Protein AF-A0A1F8PX27-F1 (afdb_monomer_lite)

Sequence (86 aa):
MFLLASGKLQMSKHPTSRKINGQKVRRYTPVVVYFATFGIGLLSYVIGRIALGAYPHPIHWASGVVGAVVGYFAGWVWYRWRGDVI

Structure (mmCIF, N/CA/C/O backbone):
data_AF-A0A1F8PX27-F1
#
_entry.id   AF-A0A1F8PX27-F1
#
loop_
_atom_site.group_PDB
_atom_site.id
_atom_site.type_symbol
_atom_site.label_atom_id
_atom_site.label_alt_id
_atom_site.label_comp_id
_atom_site.label_asym_id
_atom_site.label_entity_id
_atom_site.label_seq_id
_atom_site.pdbx_PDB_ins_code
_atom_site.Cartn_x
_atom_site.Cartn_y
_atom_site.Cartn_z
_atom_site.occupancy
_atom_site.B_iso_or_equiv
_atom_site.auth_seq_id
_atom_site.auth_comp_id
_atom_site.auth_asym_id
_atom_site.auth_atom_id
_atom_site.pdbx_PDB_model_num
ATOM 1 N N . MET A 1 1 ? -12.146 -13.229 73.002 1.00 41.69 1 MET A N 1
ATOM 2 C CA . MET A 1 1 ? -13.218 -13.746 72.127 1.00 41.69 1 MET A CA 1
ATOM 3 C C . MET A 1 1 ? -13.016 -13.123 70.751 1.00 41.69 1 MET A C 1
ATOM 5 O O . MET A 1 1 ? -13.274 -11.943 70.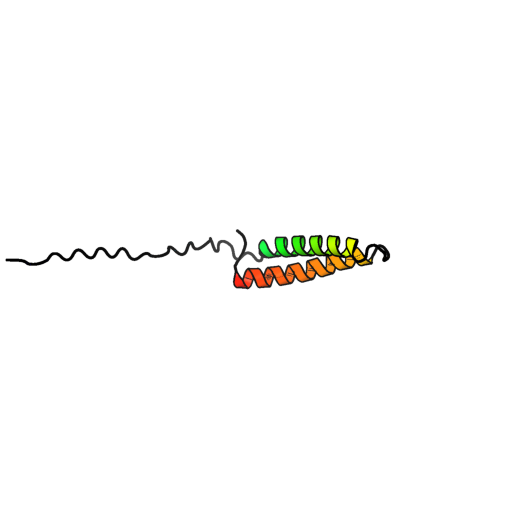574 1.00 41.69 1 MET A O 1
ATOM 9 N N . PHE A 1 2 ? -12.386 -13.875 69.847 1.00 46.12 2 PHE A N 1
ATOM 10 C CA . PHE A 1 2 ? -12.136 -13.508 68.449 1.00 46.12 2 PHE A CA 1
ATOM 11 C C . PHE A 1 2 ? -13.401 -13.768 67.619 1.00 46.12 2 PHE A C 1
ATOM 13 O O . PHE A 1 2 ? -13.920 -14.872 67.718 1.00 46.12 2 PHE A O 1
ATOM 20 N N . LEU A 1 3 ? -13.850 -12.819 66.788 1.00 48.81 3 LEU A N 1
ATOM 21 C CA . LEU A 1 3 ? -14.668 -13.059 65.579 1.00 48.81 3 LEU A CA 1
ATOM 22 C C . LEU A 1 3 ? -14.759 -11.737 64.779 1.00 48.81 3 LEU A C 1
ATOM 24 O O . LEU A 1 3 ? -15.423 -10.798 65.194 1.00 48.81 3 LEU A O 1
ATOM 28 N N . LEU A 1 4 ? -13.864 -11.521 63.806 1.00 51.38 4 LEU A N 1
ATOM 29 C CA . LEU A 1 4 ? -14.053 -11.780 62.364 1.00 51.38 4 LEU A CA 1
ATOM 30 C C . LEU A 1 4 ? -14.978 -10.765 61.665 1.00 51.38 4 LEU A C 1
ATOM 32 O O . LEU A 1 4 ? -16.151 -11.030 61.433 1.00 51.38 4 LEU A O 1
ATOM 36 N N . ALA A 1 5 ? -14.400 -9.653 61.204 1.00 54.22 5 ALA A N 1
ATOM 37 C CA . ALA A 1 5 ? -14.930 -8.906 60.065 1.00 54.22 5 ALA A CA 1
ATOM 38 C C . ALA A 1 5 ? -13.985 -9.118 58.871 1.00 54.22 5 ALA A C 1
ATOM 40 O O . ALA A 1 5 ? -12.966 -8.446 58.720 1.00 54.22 5 ALA A O 1
ATOM 41 N N . SER A 1 6 ? -14.298 -10.125 58.053 1.00 56.09 6 SER A N 1
ATOM 42 C CA . SER A 1 6 ? -13.608 -10.415 56.793 1.00 56.09 6 SER A CA 1
ATOM 43 C C . SER A 1 6 ? -13.949 -9.354 55.745 1.00 56.09 6 SER A C 1
ATOM 45 O O . SER A 1 6 ? -14.915 -9.491 55.002 1.00 56.09 6 SER A O 1
ATOM 47 N N . GLY A 1 7 ? -13.137 -8.303 55.651 1.00 50.88 7 GLY A N 1
ATOM 48 C CA . GLY A 1 7 ? -13.191 -7.336 54.554 1.00 50.88 7 GLY A CA 1
ATOM 49 C C . GLY A 1 7 ? -12.396 -7.811 53.337 1.00 50.88 7 GLY A C 1
ATOM 50 O O . GLY A 1 7 ? -11.327 -7.278 53.055 1.00 50.88 7 GLY A O 1
ATOM 51 N N . LYS A 1 8 ? -12.886 -8.814 52.597 1.00 53.91 8 LYS A N 1
ATOM 52 C CA . LYS A 1 8 ? -12.360 -9.133 51.256 1.00 53.91 8 LYS A CA 1
ATOM 53 C C . LYS A 1 8 ? -12.859 -8.076 50.263 1.00 53.91 8 LYS A C 1
ATOM 55 O O . LYS A 1 8 ? -13.843 -8.293 49.565 1.00 53.91 8 LYS A O 1
ATOM 60 N N . LEU A 1 9 ? -12.159 -6.949 50.156 1.00 56.59 9 LEU A N 1
ATOM 61 C CA . LEU A 1 9 ? -12.288 -6.062 48.997 1.00 56.59 9 LEU A CA 1
ATOM 62 C C . LEU A 1 9 ? -11.483 -6.657 47.836 1.00 56.59 9 LEU A C 1
ATOM 64 O O . LEU A 1 9 ? -10.388 -6.209 47.505 1.00 56.59 9 LEU A O 1
ATOM 68 N N . GLN A 1 10 ? -12.022 -7.714 47.225 1.00 59.97 10 GLN A N 1
ATOM 69 C CA . GLN A 1 10 ? -11.588 -8.123 45.894 1.00 59.97 10 GLN A CA 1
ATOM 70 C C . GLN A 1 10 ? -12.181 -7.133 44.895 1.00 59.97 10 GLN A C 1
ATOM 72 O O . GLN A 1 10 ? -13.276 -7.324 44.375 1.00 59.97 10 GLN A O 1
ATOM 77 N N . MET A 1 11 ? -11.448 -6.047 44.655 1.00 50.22 11 MET A N 1
ATOM 78 C CA . MET A 1 11 ? -11.686 -5.168 43.520 1.00 50.22 11 MET A CA 1
ATOM 79 C C . MET A 1 11 ? -11.438 -6.002 42.260 1.00 50.22 11 MET A C 1
ATOM 81 O O . MET A 1 11 ? -10.292 -6.234 41.867 1.00 50.22 11 MET A O 1
ATOM 85 N N . SER A 1 12 ? -12.509 -6.528 41.664 1.00 58.44 12 SER A N 1
ATOM 86 C CA . SER A 1 12 ? -12.438 -7.207 40.378 1.00 58.44 12 SER A CA 1
ATOM 87 C C . SER A 1 12 ? -11.803 -6.235 39.393 1.00 58.44 12 SER A C 1
ATOM 89 O O . SER A 1 12 ? -12.379 -5.183 39.102 1.00 58.44 12 SER A O 1
ATOM 91 N N . LYS A 1 13 ? -10.606 -6.561 38.897 1.00 58.50 13 LYS A N 1
ATOM 92 C CA . LYS A 1 13 ? -10.049 -5.907 37.718 1.00 58.50 13 LYS A CA 1
ATOM 93 C C . LYS A 1 13 ? -11.017 -6.202 36.586 1.00 58.50 13 LYS A C 1
ATOM 95 O O . LYS A 1 13 ? -10.921 -7.236 35.940 1.00 58.50 13 LYS A O 1
ATOM 100 N N . HIS A 1 14 ? -11.974 -5.312 36.382 1.00 51.38 14 HIS A N 1
ATOM 101 C CA . HIS A 1 14 ? -12.639 -5.227 35.108 1.00 51.38 14 HIS A CA 1
ATOM 102 C C . HIS A 1 14 ? -11.587 -4.593 34.200 1.00 51.38 14 HIS A C 1
ATOM 104 O O . HIS A 1 14 ? -11.280 -3.414 34.396 1.00 51.38 14 HIS A O 1
ATOM 110 N N . PRO A 1 15 ? -10.970 -5.316 33.243 1.00 58.44 15 PRO A N 1
ATOM 111 C CA . PRO A 1 15 ? -10.430 -4.610 32.108 1.00 58.44 15 PRO A CA 1
ATOM 112 C C . PRO A 1 15 ? -11.657 -3.927 31.520 1.00 58.44 15 PRO A C 1
ATOM 114 O O . PRO A 1 15 ? -12.565 -4.576 30.991 1.00 58.44 15 PRO A O 1
ATOM 117 N N . THR A 1 16 ? -11.758 -2.620 31.728 1.00 58.75 16 THR A N 1
ATOM 118 C CA . THR A 1 16 ? -12.606 -1.770 30.918 1.00 58.75 16 THR A CA 1
ATOM 119 C C . THR A 1 16 ? -12.084 -1.998 29.515 1.00 58.75 16 THR A C 1
ATOM 121 O O . THR A 1 16 ? -11.080 -1.423 29.100 1.00 58.75 16 THR A O 1
ATOM 124 N N . SER A 1 17 ? -12.706 -2.959 28.827 1.00 55.66 17 SER A N 1
ATOM 125 C CA . SER A 1 17 ? -12.579 -3.139 27.399 1.00 55.66 17 SER A CA 1
ATOM 126 C C . SER A 1 17 ? -12.946 -1.780 26.849 1.00 55.66 17 SER A C 1
ATOM 128 O O . SER A 1 17 ? -14.106 -1.364 26.890 1.00 55.66 17 SER A O 1
ATOM 130 N N . ARG A 1 18 ? -11.910 -1.021 26.496 1.00 53.34 18 ARG A N 1
ATOM 131 C CA . ARG A 1 18 ? -12.039 0.263 25.844 1.00 53.34 18 ARG A CA 1
ATOM 132 C C . ARG A 1 18 ? -12.737 -0.082 24.542 1.00 53.34 18 ARG A C 1
ATOM 134 O O . ARG A 1 18 ? -12.090 -0.518 23.596 1.00 53.34 18 ARG A O 1
ATOM 141 N N . LYS A 1 19 ? -14.069 0.015 24.535 1.00 50.72 19 LYS A N 1
ATOM 142 C CA . LYS A 1 19 ? -14.869 0.031 23.319 1.00 50.72 19 LYS A CA 1
ATOM 143 C C . LYS A 1 19 ? -14.368 1.253 22.568 1.00 50.72 19 LYS A C 1
ATOM 145 O O . LYS A 1 19 ? -14.828 2.367 22.809 1.00 50.72 19 LYS A O 1
ATOM 150 N N . ILE A 1 20 ? -13.348 1.045 21.736 1.00 58.22 20 ILE A N 1
ATOM 151 C CA . ILE A 1 20 ? -12.988 1.990 20.694 1.00 58.22 20 ILE A CA 1
ATOM 152 C C . ILE A 1 20 ? -14.284 2.187 19.930 1.00 58.22 20 ILE A C 1
ATOM 154 O O . ILE A 1 20 ? -14.957 1.224 19.555 1.00 58.22 20 ILE A O 1
ATOM 158 N N . ASN A 1 21 ? -14.707 3.443 19.914 1.00 47.44 21 ASN A N 1
ATOM 159 C CA . ASN A 1 21 ? -16.000 3.891 19.451 1.00 47.44 21 ASN A CA 1
ATOM 160 C C . ASN A 1 21 ? -16.329 3.206 18.119 1.00 47.44 21 ASN A C 1
ATOM 162 O O . ASN A 1 21 ? -15.797 3.576 17.081 1.00 47.44 21 ASN A O 1
ATOM 166 N N . GLY A 1 22 ? -17.264 2.252 18.136 1.00 50.44 22 GLY A N 1
ATOM 167 C CA . GLY A 1 22 ? -17.941 1.746 16.939 1.00 50.44 22 GLY A CA 1
ATOM 168 C C . GLY A 1 22 ? -18.879 2.804 16.352 1.00 50.44 22 GLY A C 1
ATOM 169 O O . GLY A 1 22 ? -20.013 2.501 15.982 1.00 50.44 22 GLY A O 1
ATOM 170 N N . GLN A 1 23 ? -18.464 4.073 16.361 1.00 48.72 23 GLN A N 1
ATOM 171 C CA . GLN A 1 23 ? -19.273 5.184 15.908 1.00 48.72 23 GLN A CA 1
ATOM 172 C C . GLN A 1 23 ? -19.125 5.339 14.400 1.00 48.72 23 GLN A C 1
ATOM 174 O O . GLN A 1 23 ? -18.107 5.783 13.884 1.00 48.72 23 GLN A O 1
ATOM 179 N N . LYS A 1 24 ? -20.249 5.025 13.752 1.00 44.75 24 LYS A N 1
ATOM 180 C CA . LYS A 1 24 ? -20.587 5.135 12.332 1.00 44.75 24 LYS A CA 1
ATOM 181 C C . LYS A 1 24 ? -20.145 3.960 11.474 1.00 44.75 24 LYS A C 1
ATOM 183 O O . LYS A 1 24 ? -19.228 4.042 10.668 1.00 44.75 24 LYS A O 1
ATOM 188 N N . VAL A 1 25 ? -21.005 2.942 11.516 1.00 52.03 25 VAL A N 1
ATOM 189 C CA . VAL A 1 25 ? -21.441 2.141 10.361 1.00 52.03 25 VAL A CA 1
ATOM 190 C C . VAL A 1 25 ? -21.926 3.083 9.244 1.00 52.03 25 VAL A C 1
ATOM 192 O O . VAL A 1 25 ? -23.111 3.233 8.966 1.00 52.03 25 VAL A O 1
ATOM 195 N N . ARG A 1 26 ? -21.005 3.808 8.627 1.00 52.84 26 ARG A N 1
ATOM 196 C CA . ARG A 1 26 ? -21.189 4.438 7.327 1.00 52.84 26 ARG A CA 1
ATOM 197 C C . ARG A 1 26 ? -20.296 3.624 6.402 1.00 52.84 26 ARG A C 1
ATOM 199 O O . ARG A 1 26 ? -19.226 3.209 6.828 1.00 52.84 26 ARG A O 1
ATOM 206 N N . ARG A 1 27 ? -20.797 3.294 5.208 1.00 62.94 27 ARG A N 1
ATOM 207 C CA . ARG A 1 27 ? -20.189 2.386 4.215 1.00 62.94 27 ARG A CA 1
ATOM 208 C C . ARG A 1 27 ? -18.835 2.897 3.689 1.00 62.94 27 ARG A C 1
ATOM 210 O O . ARG A 1 27 ? -18.685 3.157 2.500 1.00 62.94 27 ARG A O 1
ATOM 217 N N . TYR A 1 28 ? -17.880 3.117 4.572 1.00 77.19 28 TYR A N 1
ATOM 218 C CA . TYR A 1 28 ? -16.558 3.603 4.262 1.00 77.19 28 TYR A CA 1
ATOM 219 C C . TYR A 1 28 ? -15.587 2.454 4.377 1.00 77.19 28 TYR A C 1
ATOM 221 O O . TYR A 1 28 ? -15.610 1.692 5.342 1.00 77.19 28 TYR A O 1
ATOM 229 N N . THR A 1 29 ? -14.747 2.339 3.359 1.00 88.88 29 THR A N 1
ATOM 230 C CA . THR A 1 29 ? -13.568 1.488 3.401 1.00 88.88 29 THR A CA 1
ATOM 231 C C . THR A 1 29 ? -12.742 1.858 4.648 1.00 88.88 29 THR A C 1
ATOM 233 O O . THR A 1 29 ? -12.498 3.052 4.846 1.00 88.88 29 THR A O 1
ATOM 236 N N . PRO A 1 30 ? -12.341 0.888 5.491 1.00 91.25 30 PRO A N 1
ATOM 237 C CA . PRO A 1 30 ? -11.534 1.134 6.688 1.00 91.25 30 PRO A CA 1
ATOM 238 C C . PRO A 1 30 ? -10.234 1.877 6.370 1.00 91.25 30 PRO A C 1
ATOM 240 O O . PRO A 1 30 ? -9.638 1.668 5.308 1.00 91.25 30 PRO A O 1
ATOM 243 N N . VAL A 1 31 ? -9.753 2.706 7.296 1.00 93.38 31 VAL A N 1
ATOM 244 C CA . VAL A 1 31 ? -8.550 3.526 7.089 1.00 93.38 31 VAL A CA 1
ATOM 245 C C . VAL A 1 31 ? -7.316 2.656 6.856 1.00 93.38 31 VAL A C 1
ATOM 247 O O . VAL A 1 31 ? -6.518 2.929 5.956 1.00 93.38 31 VAL A O 1
ATOM 250 N N . VAL A 1 32 ? -7.210 1.543 7.582 1.00 93.88 32 VAL A N 1
ATOM 251 C CA . VAL A 1 32 ? -6.143 0.551 7.413 1.00 93.88 32 VAL A CA 1
ATOM 252 C C . VAL A 1 32 ? -6.038 0.016 5.983 1.00 93.88 32 VAL A C 1
ATOM 254 O O . VAL A 1 32 ? -4.934 -0.244 5.508 1.00 93.88 32 VAL A O 1
ATOM 257 N N . VAL A 1 33 ? -7.157 -0.099 5.262 1.00 94.75 33 VAL A N 1
ATOM 258 C CA . VAL A 1 33 ? -7.167 -0.581 3.874 1.00 94.75 33 VAL A CA 1
ATOM 259 C C . VAL A 1 33 ? -6.524 0.443 2.944 1.00 94.75 33 VAL A C 1
ATOM 261 O O . VAL A 1 33 ? -5.753 0.055 2.068 1.00 94.75 33 VAL A O 1
ATOM 264 N N . TYR A 1 34 ? -6.766 1.742 3.146 1.00 94.94 34 TYR A N 1
ATOM 265 C CA . TYR A 1 34 ? -6.103 2.791 2.364 1.00 94.94 34 TYR A CA 1
ATOM 266 C C . TYR A 1 34 ? -4.595 2.811 2.615 1.00 94.94 34 TYR A C 1
ATOM 268 O O . TYR A 1 34 ? -3.819 2.843 1.660 1.00 94.94 34 TYR A O 1
ATOM 276 N N . PHE A 1 35 ? -4.178 2.726 3.882 1.00 95.94 35 PHE A N 1
ATOM 277 C CA . PHE A 1 35 ? -2.758 2.664 4.233 1.00 95.94 35 PHE A CA 1
ATOM 278 C C . PHE A 1 35 ? -2.075 1.421 3.661 1.00 95.94 35 PHE A C 1
ATOM 280 O O . PHE A 1 35 ? -0.987 1.534 3.101 1.00 95.94 35 PHE A O 1
ATOM 287 N N . ALA A 1 36 ? -2.713 0.252 3.741 1.00 96.25 36 ALA A N 1
ATOM 288 C CA . ALA A 1 36 ? -2.176 -0.981 3.174 1.00 96.25 36 ALA A CA 1
ATOM 289 C C . ALA A 1 36 ? -2.076 -0.913 1.642 1.00 96.25 36 ALA A C 1
ATOM 291 O O . ALA A 1 36 ? -1.035 -1.248 1.081 1.00 96.25 36 ALA A O 1
ATOM 292 N N . THR A 1 37 ? -3.119 -0.419 0.968 1.00 97.25 37 THR A N 1
ATOM 293 C CA . THR A 1 37 ? -3.149 -0.246 -0.495 1.00 97.25 37 THR A CA 1
ATOM 294 C C . THR A 1 37 ? -2.030 0.682 -0.960 1.00 97.25 37 THR A C 1
ATOM 296 O O . THR A 1 37 ? -1.256 0.326 -1.847 1.00 97.25 37 THR A O 1
ATOM 299 N N . PHE A 1 38 ? -1.912 1.859 -0.341 1.00 96.94 38 PHE A N 1
ATOM 300 C CA . PHE A 1 38 ? -0.905 2.845 -0.717 1.00 96.94 38 PHE A CA 1
ATOM 301 C C . PHE A 1 38 ? 0.511 2.380 -0.363 1.00 96.94 38 PHE A C 1
ATOM 303 O O . PHE A 1 38 ? 1.407 2.455 -1.198 1.00 96.94 38 PHE A O 1
ATOM 310 N N . GLY A 1 39 ? 0.708 1.848 0.846 1.00 96.69 39 GLY A N 1
ATOM 311 C CA . GLY A 1 39 ? 2.008 1.377 1.317 1.00 96.69 39 GLY A CA 1
ATOM 312 C C . GLY A 1 39 ? 2.549 0.220 0.480 1.00 96.69 39 GLY A C 1
ATOM 313 O O . GLY A 1 39 ? 3.671 0.293 -0.017 1.00 96.69 39 GLY A O 1
ATOM 314 N N . ILE A 1 40 ? 1.744 -0.826 0.267 1.00 97.31 40 ILE A N 1
ATOM 315 C CA . ILE A 1 40 ? 2.160 -2.002 -0.512 1.00 97.31 40 ILE A CA 1
ATOM 316 C C . ILE A 1 40 ? 2.266 -1.656 -2.001 1.00 97.31 40 ILE A C 1
ATOM 318 O O . ILE A 1 40 ? 3.212 -2.100 -2.652 1.00 97.31 40 ILE A O 1
ATOM 322 N N . GLY A 1 41 ? 1.364 -0.832 -2.543 1.00 96.56 41 GLY A N 1
ATOM 323 C CA . GLY A 1 41 ? 1.439 -0.358 -3.927 1.00 96.56 41 GLY A CA 1
ATOM 324 C C . GLY A 1 41 ? 2.716 0.432 -4.209 1.00 96.56 41 GLY A C 1
ATOM 325 O O . GLY A 1 41 ? 3.448 0.112 -5.146 1.00 96.56 41 GLY A O 1
ATOM 326 N N . LEU A 1 42 ? 3.040 1.410 -3.357 1.00 95.75 42 LEU A N 1
ATOM 327 C CA . LEU A 1 42 ? 4.260 2.205 -3.492 1.00 95.75 42 LEU A CA 1
ATOM 328 C C . LEU A 1 42 ? 5.517 1.346 -3.312 1.00 95.75 42 LEU A C 1
ATOM 330 O O . LEU A 1 42 ? 6.445 1.441 -4.114 1.00 95.75 42 LEU A O 1
ATOM 334 N N . LEU A 1 43 ? 5.537 0.471 -2.304 1.00 96.31 43 LEU A N 1
ATOM 335 C CA . LEU A 1 43 ? 6.659 -0.436 -2.072 1.00 96.31 43 LEU A CA 1
ATOM 336 C C . LEU A 1 43 ? 6.888 -1.365 -3.274 1.00 96.31 43 LEU A C 1
ATOM 338 O O . LEU A 1 43 ? 8.020 -1.529 -3.723 1.00 96.31 43 LEU A O 1
ATOM 342 N N . SER A 1 44 ? 5.818 -1.916 -3.848 1.00 93.75 44 SER A N 1
ATOM 343 C CA . SER A 1 44 ? 5.890 -2.796 -5.022 1.00 93.75 44 SER A CA 1
ATOM 344 C C . SER A 1 44 ? 6.321 -2.053 -6.288 1.00 93.75 44 SER A C 1
ATOM 346 O O . SER A 1 44 ? 7.013 -2.621 -7.135 1.00 93.75 44 SER A O 1
ATOM 348 N N . TYR A 1 45 ? 5.958 -0.775 -6.423 1.00 90.94 45 TYR A N 1
ATOM 349 C CA . TYR A 1 45 ? 6.480 0.087 -7.482 1.00 90.94 45 TYR A CA 1
ATOM 350 C C . TYR A 1 45 ? 7.992 0.298 -7.333 1.00 90.94 45 TYR A C 1
ATOM 352 O O . TYR A 1 45 ? 8.733 0.099 -8.293 1.00 90.94 45 TYR A O 1
ATOM 360 N N . VAL A 1 46 ? 8.471 0.637 -6.130 1.00 93.19 46 VAL A N 1
ATOM 361 C CA . VAL A 1 46 ? 9.909 0.828 -5.865 1.00 93.19 46 VAL A CA 1
ATOM 362 C C . VAL A 1 46 ? 10.688 -0.458 -6.142 1.00 93.19 46 VAL A C 1
ATOM 364 O O . VAL A 1 46 ? 11.688 -0.427 -6.859 1.00 93.19 46 VAL A O 1
ATOM 367 N N . ILE A 1 47 ? 10.199 -1.599 -5.653 1.00 91.00 47 ILE A N 1
ATOM 368 C CA . ILE A 1 47 ? 10.809 -2.907 -5.921 1.00 91.00 47 ILE A CA 1
ATOM 369 C C . ILE A 1 47 ? 10.801 -3.205 -7.423 1.00 91.00 47 ILE A C 1
ATOM 371 O O . ILE A 1 47 ? 11.824 -3.607 -7.971 1.00 91.00 47 ILE A O 1
ATOM 375 N N . GLY A 1 48 ? 9.688 -2.956 -8.116 1.00 89.25 48 GLY A N 1
ATOM 376 C CA . GLY A 1 48 ? 9.595 -3.145 -9.563 1.00 89.25 48 GLY A CA 1
ATOM 377 C C . GLY A 1 48 ? 10.549 -2.248 -10.347 1.00 89.25 48 GLY A C 1
ATOM 378 O O . GLY A 1 48 ? 11.124 -2.691 -11.332 1.00 89.25 48 GLY A O 1
ATOM 379 N N . ARG A 1 49 ? 10.793 -1.013 -9.900 1.00 87.50 49 ARG A N 1
ATOM 380 C CA . ARG A 1 49 ? 11.788 -0.121 -10.516 1.00 87.50 49 ARG A CA 1
ATOM 381 C C . ARG A 1 49 ? 13.211 -0.653 -10.376 1.00 87.50 49 ARG A C 1
ATOM 383 O O . ARG A 1 49 ? 13.992 -0.498 -11.307 1.00 87.50 49 ARG A O 1
ATOM 390 N N . ILE A 1 50 ? 13.537 -1.275 -9.245 1.00 89.44 50 ILE A N 1
ATOM 391 C CA . ILE A 1 50 ? 14.863 -1.858 -9.000 1.00 89.44 50 ILE A CA 1
ATOM 392 C C . ILE A 1 50 ? 15.021 -3.169 -9.784 1.00 89.44 50 ILE A C 1
ATOM 394 O O . ILE A 1 50 ? 16.002 -3.347 -10.498 1.00 89.44 50 ILE A O 1
ATOM 398 N N . ALA A 1 51 ? 14.045 -4.073 -9.686 1.00 85.94 51 ALA A N 1
ATOM 399 C CA . ALA A 1 51 ? 14.123 -5.415 -10.262 1.00 85.94 51 ALA A CA 1
ATOM 400 C C . ALA A 1 51 ? 13.843 -5.454 -11.775 1.00 85.94 51 ALA A 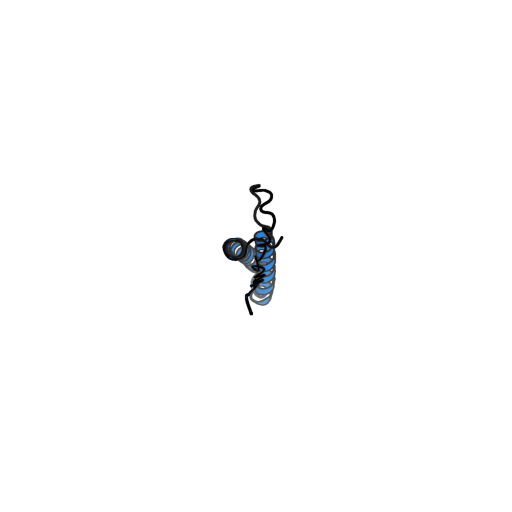C 1
ATOM 402 O O . ALA A 1 51 ? 14.420 -6.266 -12.493 1.00 85.94 51 ALA A O 1
ATOM 403 N N . LEU A 1 52 ? 12.957 -4.584 -12.269 1.00 81.62 52 LEU A N 1
ATOM 404 C CA . LEU A 1 52 ? 12.491 -4.545 -13.662 1.00 81.62 52 LEU A CA 1
ATOM 405 C C . LEU A 1 52 ? 12.948 -3.264 -14.374 1.00 81.62 52 LEU A C 1
ATOM 407 O O . LEU A 1 52 ? 12.372 -2.881 -15.391 1.00 81.62 52 LEU A O 1
ATOM 411 N N . GLY A 1 53 ? 13.974 -2.586 -13.848 1.00 71.25 53 GLY A N 1
ATOM 412 C CA . GLY A 1 53 ? 14.504 -1.340 -14.410 1.00 71.25 53 GLY A CA 1
ATOM 413 C C . GLY A 1 53 ? 15.126 -1.498 -15.803 1.00 71.25 53 GLY A C 1
ATOM 414 O O 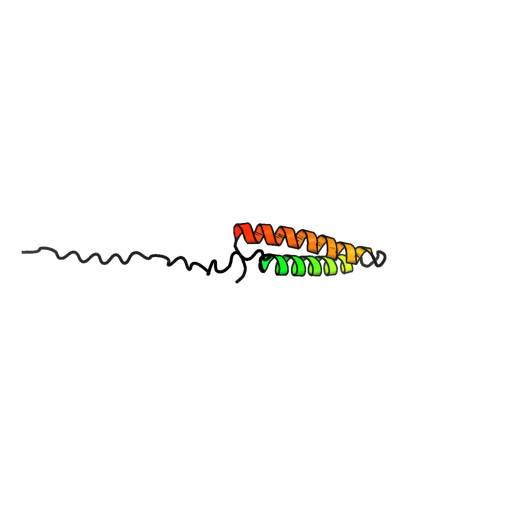. GLY A 1 53 ? 15.154 -0.538 -16.565 1.00 71.25 53 GLY A O 1
ATOM 415 N N . ALA A 1 54 ? 15.567 -2.709 -16.157 1.00 74.88 54 ALA A N 1
ATOM 416 C CA . ALA A 1 54 ? 16.089 -3.040 -17.485 1.00 74.88 54 ALA A CA 1
ATOM 417 C C . ALA A 1 54 ? 14.988 -3.288 -18.538 1.00 74.88 54 ALA A C 1
ATOM 419 O O . ALA A 1 54 ? 15.279 -3.345 -19.731 1.00 74.88 54 ALA A O 1
ATOM 420 N N . TYR A 1 55 ? 13.731 -3.445 -18.109 1.00 72.88 55 TYR A N 1
ATOM 421 C CA . TYR A 1 55 ? 12.584 -3.680 -18.984 1.00 72.88 55 TYR A CA 1
ATOM 422 C C . TYR A 1 55 ? 11.876 -2.360 -19.328 1.00 72.88 55 TYR A C 1
ATOM 424 O O . TYR A 1 55 ? 11.937 -1.402 -18.553 1.00 72.88 55 TYR A O 1
ATOM 432 N N . PRO A 1 56 ? 11.200 -2.278 -20.490 1.00 73.00 56 PRO A N 1
ATOM 433 C CA . PRO A 1 56 ? 10.575 -1.046 -20.953 1.00 73.00 56 PRO A CA 1
ATOM 434 C C . PRO A 1 56 ? 9.568 -0.475 -19.948 1.00 73.00 56 PRO A C 1
ATOM 436 O O . PRO A 1 56 ? 8.966 -1.192 -19.141 1.00 73.00 56 PRO A O 1
ATOM 439 N N . HIS A 1 57 ? 9.373 0.844 -20.042 1.00 66.38 57 HIS A N 1
ATOM 440 C CA . HIS A 1 57 ? 8.681 1.659 -19.046 1.00 66.38 57 HIS A CA 1
ATOM 441 C C . HIS A 1 57 ? 7.293 1.195 -18.548 1.00 66.38 57 HIS A C 1
ATOM 443 O O . HIS A 1 57 ? 6.977 1.529 -17.411 1.00 66.38 57 HIS A O 1
ATOM 449 N N . PRO A 1 58 ? 6.465 0.407 -19.270 1.00 76.50 58 PRO A N 1
ATOM 450 C CA . PRO A 1 58 ? 5.156 -0.021 -18.756 1.00 76.50 58 PRO A CA 1
ATOM 451 C C . PRO A 1 58 ? 5.205 -0.983 -17.556 1.00 76.50 58 PRO A C 1
ATOM 453 O O . PRO A 1 58 ? 4.283 -1.011 -16.741 1.00 76.50 58 PRO A O 1
ATOM 456 N N . ILE A 1 59 ? 6.260 -1.792 -17.430 1.00 78.38 59 ILE A N 1
ATOM 457 C CA . ILE A 1 59 ? 6.251 -2.966 -16.540 1.00 78.38 59 ILE A CA 1
ATOM 458 C C . ILE A 1 59 ? 6.373 -2.596 -15.055 1.00 78.38 59 ILE A C 1
ATOM 460 O O . ILE A 1 59 ? 5.719 -3.200 -14.206 1.00 78.38 59 ILE A O 1
ATOM 464 N N . HIS A 1 60 ? 7.150 -1.572 -14.715 1.00 78.88 60 HIS A N 1
ATOM 465 C CA . HIS A 1 60 ? 7.277 -1.134 -13.321 1.00 78.88 60 HIS A CA 1
ATOM 466 C C . HIS A 1 60 ? 6.029 -0.391 -12.818 1.00 78.88 60 HIS A C 1
ATOM 468 O O . HIS A 1 60 ? 5.763 -0.396 -11.621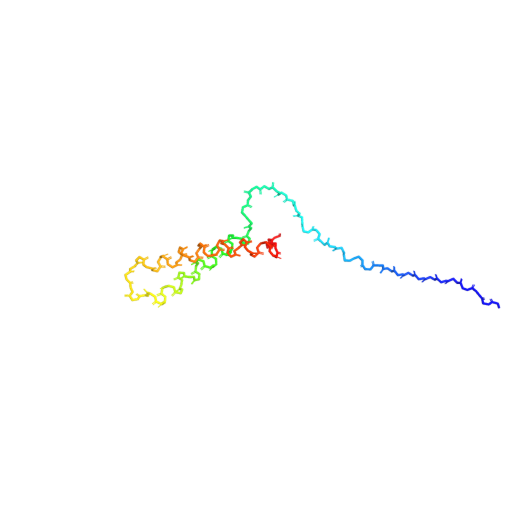 1.00 78.88 60 HIS A O 1
ATOM 474 N N . TRP A 1 61 ? 5.203 0.179 -13.703 1.00 85.62 61 TRP A N 1
ATOM 475 C CA . TRP A 1 61 ? 3.869 0.652 -13.309 1.00 85.62 61 TRP A CA 1
ATOM 476 C C . TRP A 1 61 ? 2.943 -0.517 -12.972 1.00 85.62 61 TRP A C 1
ATOM 478 O O . TRP A 1 61 ? 2.196 -0.446 -11.996 1.00 85.62 61 TRP A O 1
ATOM 488 N N . ALA A 1 62 ? 3.038 -1.618 -13.727 1.00 89.75 62 ALA A N 1
ATOM 489 C CA . ALA A 1 62 ? 2.247 -2.816 -13.469 1.00 89.75 62 ALA A CA 1
ATOM 490 C C . ALA A 1 62 ? 2.536 -3.408 -12.081 1.00 89.75 62 ALA A C 1
ATOM 492 O O . ALA A 1 62 ? 1.598 -3.798 -11.391 1.00 89.75 62 ALA A O 1
ATOM 493 N N . SER A 1 63 ? 3.791 -3.406 -11.615 1.00 90.25 63 SER A N 1
ATOM 494 C CA . SER A 1 63 ? 4.106 -3.876 -10.256 1.00 90.25 63 SER A CA 1
ATOM 495 C C . SER A 1 63 ? 3.470 -3.00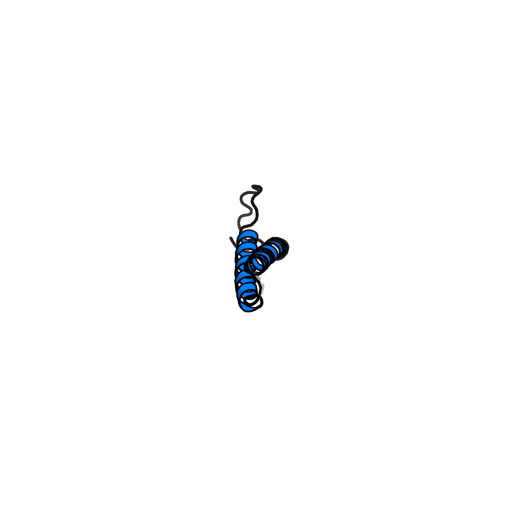4 -9.168 1.00 90.25 63 SER A C 1
ATOM 497 O O . SER A 1 63 ? 3.020 -3.532 -8.154 1.00 90.25 63 SER A O 1
ATOM 499 N N . GLY A 1 64 ? 3.368 -1.689 -9.387 1.00 92.12 64 GLY A N 1
ATOM 500 C CA . GLY A 1 64 ? 2.642 -0.782 -8.496 1.00 92.12 64 GLY A CA 1
ATOM 501 C C . GLY A 1 64 ? 1.144 -1.091 -8.437 1.00 92.12 64 GLY A C 1
ATOM 502 O O . GLY A 1 64 ? 0.572 -1.159 -7.350 1.00 92.12 64 GLY A O 1
ATOM 503 N N . VAL A 1 65 ? 0.518 -1.354 -9.590 1.00 94.69 65 VAL A N 1
ATOM 504 C CA . VAL A 1 65 ? -0.903 -1.742 -9.673 1.00 94.69 65 VAL A CA 1
ATOM 505 C C . VAL A 1 65 ? -1.147 -3.087 -8.988 1.00 94.69 65 VAL A C 1
ATOM 507 O O . VAL A 1 65 ? -2.046 -3.196 -8.158 1.00 94.69 65 VAL A O 1
ATOM 510 N N . VAL A 1 66 ? -0.320 -4.096 -9.279 1.00 95.31 66 VAL A N 1
ATOM 511 C CA . VAL A 1 66 ? -0.397 -5.414 -8.630 1.00 95.31 66 VAL A CA 1
ATOM 512 C C . VAL A 1 66 ? -0.219 -5.271 -7.119 1.00 95.31 66 VAL A C 1
ATOM 514 O O . VAL A 1 66 ? -1.012 -5.814 -6.353 1.00 95.31 66 VAL A O 1
ATOM 517 N N . GLY A 1 67 ? 0.759 -4.477 -6.680 1.00 96.75 67 GLY A N 1
ATOM 518 C CA . GLY A 1 67 ? 0.975 -4.174 -5.270 1.00 96.75 67 GLY A CA 1
ATOM 519 C C . GLY A 1 67 ? -0.224 -3.502 -4.608 1.00 96.75 67 GLY A C 1
ATOM 520 O O . GLY A 1 67 ? -0.598 -3.881 -3.504 1.00 96.75 67 GLY A O 1
ATOM 521 N N . ALA A 1 68 ? -0.873 -2.548 -5.277 1.00 96.94 68 ALA A N 1
ATOM 522 C CA . ALA A 1 68 ? -2.065 -1.889 -4.751 1.00 96.94 68 ALA A CA 1
ATOM 523 C C . ALA A 1 68 ? -3.236 -2.873 -4.595 1.00 96.94 68 ALA A C 1
ATOM 525 O O . ALA A 1 68 ? -3.904 -2.873 -3.563 1.00 96.94 68 ALA A O 1
ATOM 526 N N . VAL A 1 69 ? -3.446 -3.763 -5.571 1.00 97.94 69 VAL A N 1
ATOM 527 C CA . VAL A 1 69 ? -4.465 -4.822 -5.485 1.00 97.94 69 VAL A CA 1
ATOM 528 C C . VAL A 1 69 ? -4.179 -5.747 -4.301 1.00 97.94 69 VAL A C 1
ATOM 530 O O . VAL A 1 69 ? -5.063 -5.985 -3.478 1.00 97.94 69 VAL A O 1
ATOM 533 N N . VAL A 1 70 ? -2.935 -6.214 -4.158 1.00 97.94 70 VAL A N 1
ATOM 534 C CA . VAL A 1 70 ? -2.515 -7.029 -3.007 1.00 97.94 70 VAL A CA 1
ATOM 535 C C . VAL A 1 70 ? -2.718 -6.265 -1.697 1.00 97.94 70 VAL A C 1
ATOM 537 O O . VAL A 1 70 ? -3.254 -6.821 -0.740 1.00 97.94 70 VAL A O 1
ATOM 540 N N . GLY A 1 71 ? -2.352 -4.984 -1.659 1.00 97.75 71 GLY A N 1
ATOM 541 C CA . GLY A 1 71 ? -2.491 -4.133 -0.484 1.00 97.75 71 GLY A CA 1
ATOM 542 C C . GLY A 1 71 ? -3.938 -3.902 -0.063 1.00 97.75 71 GLY A C 1
ATOM 543 O O . GLY A 1 71 ? -4.228 -3.912 1.131 1.00 97.75 71 GLY A O 1
ATOM 544 N N . TYR A 1 72 ? -4.859 -3.789 -1.019 1.00 97.19 72 TYR A N 1
ATOM 545 C CA . TYR A 1 72 ? -6.290 -3.704 -0.745 1.00 97.19 72 TYR A CA 1
ATOM 546 C C . TYR A 1 72 ? -6.796 -4.954 -0.015 1.00 97.19 72 TYR A C 1
ATOM 548 O O . TYR A 1 72 ? -7.399 -4.850 1.056 1.00 97.19 72 TYR A O 1
ATOM 556 N N . PHE A 1 73 ? -6.501 -6.146 -0.543 1.00 97.44 73 PHE A N 1
ATOM 557 C CA . PHE A 1 73 ? -6.909 -7.401 0.095 1.00 97.44 73 PHE A CA 1
ATOM 558 C C . PHE A 1 73 ? -6.208 -7.622 1.438 1.00 97.44 73 PHE A C 1
ATOM 560 O O . PHE A 1 73 ? -6.862 -7.989 2.414 1.00 97.44 73 PHE A O 1
ATOM 567 N N . ALA A 1 74 ? -4.905 -7.344 1.521 1.00 96.75 74 ALA A N 1
ATOM 568 C CA . ALA A 1 74 ? -4.143 -7.439 2.764 1.00 96.75 74 ALA A CA 1
ATOM 569 C C . ALA A 1 74 ? -4.709 -6.510 3.847 1.00 96.75 74 ALA A C 1
ATOM 571 O O . ALA A 1 74 ? -4.849 -6.919 4.999 1.00 96.75 74 ALA A O 1
ATOM 572 N N . GLY A 1 75 ? -5.110 -5.293 3.472 1.00 96.31 75 GLY A N 1
ATOM 573 C CA . GLY A 1 75 ? -5.775 -4.349 4.361 1.00 96.31 75 GLY A CA 1
ATOM 574 C C . GLY A 1 75 ? -7.090 -4.889 4.920 1.00 96.31 75 GLY A C 1
ATOM 575 O O . GLY A 1 75 ? -7.349 -4.752 6.114 1.00 96.31 75 GLY A O 1
ATOM 576 N N . TRP A 1 76 ? -7.905 -5.553 4.095 1.00 95.38 76 TRP A N 1
ATOM 577 C CA . TRP A 1 76 ? -9.153 -6.176 4.552 1.00 95.38 76 TRP A CA 1
ATOM 578 C C . TRP A 1 76 ? -8.918 -7.370 5.475 1.00 95.38 76 TRP A C 1
ATOM 580 O O . TRP A 1 76 ? -9.603 -7.503 6.491 1.00 95.38 76 TRP A O 1
ATOM 590 N N . VAL A 1 77 ? -7.942 -8.222 5.153 1.00 96.50 77 VAL A N 1
ATOM 591 C CA . VAL A 1 77 ? -7.547 -9.348 6.014 1.00 96.50 77 VAL A CA 1
ATOM 592 C C . VAL A 1 77 ? -7.051 -8.831 7.364 1.00 96.50 77 VAL A C 1
ATOM 594 O O . VAL A 1 77 ? -7.484 -9.316 8.409 1.00 96.50 77 VAL A O 1
ATOM 597 N N . TRP A 1 78 ? -6.214 -7.791 7.358 1.00 95.06 78 TRP A N 1
ATOM 598 C CA . TRP A 1 78 ? -5.748 -7.146 8.581 1.00 95.06 78 TRP A CA 1
ATOM 599 C C . TRP A 1 78 ? -6.906 -6.563 9.388 1.00 95.06 78 TRP A C 1
ATOM 601 O O . TRP A 1 78 ? -7.037 -6.863 10.576 1.00 95.06 78 TRP A O 1
ATOM 611 N N . TYR A 1 79 ? -7.778 -5.785 8.743 1.00 93.94 79 TYR A N 1
ATOM 612 C CA . TYR A 1 79 ? -8.958 -5.201 9.375 1.00 93.94 79 TYR A CA 1
ATOM 613 C C . TYR A 1 79 ? -9.819 -6.271 10.054 1.00 93.94 79 TYR A C 1
ATOM 615 O O . TYR A 1 79 ? -10.269 -6.094 11.186 1.00 93.94 79 TYR A O 1
ATOM 623 N N . ARG A 1 80 ? -9.986 -7.430 9.407 1.00 92.88 80 ARG A N 1
ATOM 624 C CA . ARG A 1 80 ? -10.779 -8.547 9.929 1.00 92.88 80 ARG A CA 1
ATOM 625 C C . ARG A 1 80 ? -10.205 -9.176 11.203 1.00 92.88 80 ARG A C 1
ATOM 627 O O . ARG A 1 80 ? -10.980 -9.758 11.969 1.00 92.88 80 ARG A O 1
ATOM 634 N N . TRP A 1 81 ? -8.890 -9.102 11.415 1.00 94.12 81 TRP A N 1
ATOM 635 C CA . TRP A 1 81 ? -8.202 -9.709 12.563 1.00 94.12 81 TRP A CA 1
ATOM 636 C C . TRP A 1 81 ? -7.828 -8.716 13.662 1.00 94.12 81 TRP A C 1
ATOM 638 O O . TRP A 1 81 ? -7.805 -9.086 14.833 1.00 94.12 81 TRP A O 1
ATOM 648 N N . ARG A 1 82 ? -7.499 -7.475 13.298 1.00 92.19 82 ARG A N 1
ATOM 649 C CA . ARG A 1 82 ? -6.926 -6.473 14.209 1.00 92.19 82 ARG A CA 1
ATOM 650 C C . ARG A 1 82 ? -7.796 -5.225 14.364 1.00 92.19 82 ARG A C 1
ATOM 652 O O . ARG A 1 82 ? -7.584 -4.490 15.321 1.00 92.19 82 ARG A O 1
ATOM 659 N N . GLY A 1 83 ? -8.776 -5.016 13.484 1.00 87.75 83 GLY A N 1
ATOM 660 C CA . GLY A 1 83 ? -9.579 -3.794 13.436 1.00 87.75 83 GLY A CA 1
ATOM 661 C C . GLY A 1 83 ? -8.923 -2.674 12.621 1.00 87.75 83 GLY A C 1
ATOM 662 O O . GLY A 1 83 ? -7.960 -2.906 11.886 1.00 87.75 83 GLY A O 1
ATOM 663 N N . ASP A 1 84 ? -9.491 -1.467 12.710 1.00 88.56 84 ASP A N 1
ATOM 664 C CA . ASP A 1 84 ? -8.946 -0.265 12.062 1.00 88.56 84 ASP A CA 1
ATOM 665 C C . ASP A 1 84 ? -7.805 0.361 12.889 1.00 88.56 84 ASP A C 1
ATOM 667 O O . ASP A 1 84 ? -7.560 -0.043 14.025 1.00 88.56 84 ASP A O 1
ATOM 671 N N . VAL A 1 85 ? -7.099 1.344 12.322 1.00 81.44 85 VAL A N 1
ATOM 672 C CA . VAL A 1 85 ? -5.970 2.037 12.984 1.00 81.44 85 VAL A CA 1
ATOM 6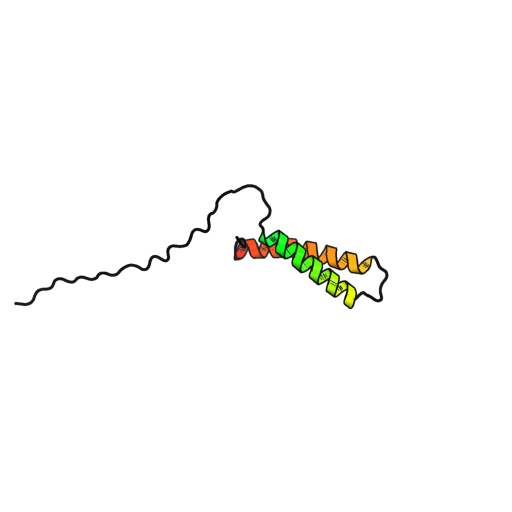73 C C . VAL A 1 85 ? -6.421 3.205 13.881 1.00 81.44 85 VAL A C 1
ATOM 675 O O . VAL A 1 85 ? -5.614 3.715 14.655 1.00 81.44 85 VAL A O 1
ATOM 678 N N . ILE A 1 86 ? -7.685 3.636 13.794 1.00 72.19 86 ILE A N 1
ATOM 679 C CA . ILE A 1 86 ? -8.235 4.806 14.511 1.00 72.19 86 ILE A CA 1
ATOM 680 C C . ILE A 1 86 ? -9.266 4.374 15.556 1.00 72.19 86 ILE A C 1
ATOM 682 O O . ILE A 1 86 ? -10.115 3.519 15.219 1.00 72.19 86 ILE A O 1
#

Secondary structure (DSSP, 8-state):
--------------------------S---HHHHHHHHHHHHHHHHHHHHHSTTS-THHHHHHHHHHHHHHHHHHHHHHHHH----

pLDDT: mean 78.41, std 18.67, range [41.69, 97.94]

Radius of gyration: 25.05 Å; chains: 1; bounding box: 38×19×93 Å

Foldseek 3Di:
DDDDDDPPPPPPPPPPPPPPDPPDPDPDDFPLLVCLLQVQLVVQLVVCCVPVVVPDDPRSNVSSVVSSVVSNVVSVVCCVPPNGPD